Protein AF-A0A0P6XQM1-F1 (afdb_monomer_lite)

Structure (mmCIF, N/CA/C/O backbone):
data_AF-A0A0P6XQM1-F1
#
_entry.id   AF-A0A0P6XQM1-F1
#
loop_
_atom_site.group_PDB
_atom_site.id
_atom_site.type_symbol
_atom_site.label_atom_id
_atom_site.label_alt_id
_atom_site.label_comp_id
_atom_site.label_asym_id
_atom_site.label_entity_id
_atom_site.label_seq_id
_atom_site.pdbx_PDB_ins_code
_atom_site.Cartn_x
_atom_site.Cartn_y
_atom_site.Cartn_z
_atom_site.occupancy
_atom_site.B_iso_or_equiv
_atom_site.auth_seq_id
_atom_site.auth_comp_id
_atom_site.auth_asym_id
_atom_site.auth_atom_id
_atom_site.pdbx_PDB_model_num
ATOM 1 N N . MET A 1 1 ? 1.871 12.506 40.997 1.00 41.91 1 MET A N 1
ATOM 2 C CA . MET A 1 1 ? 1.556 11.364 40.112 1.00 41.91 1 MET A CA 1
ATOM 3 C C . MET A 1 1 ? 1.548 11.840 38.672 1.00 41.91 1 MET A C 1
ATOM 5 O O . MET A 1 1 ? 1.016 12.904 38.392 1.00 41.91 1 MET A O 1
ATOM 9 N N . ASN A 1 2 ? 2.184 11.078 37.789 1.00 47.41 2 ASN A N 1
ATOM 10 C CA . ASN A 1 2 ? 2.839 11.591 36.593 1.00 47.41 2 ASN A CA 1
ATOM 11 C C . ASN A 1 2 ? 1.976 11.248 35.370 1.00 47.41 2 ASN A C 1
ATOM 13 O O . ASN A 1 2 ? 1.673 10.086 35.124 1.00 47.41 2 ASN A O 1
ATOM 17 N N . ASN A 1 3 ? 1.584 12.262 34.610 1.00 55.09 3 ASN A N 1
ATOM 18 C CA . ASN A 1 3 ? 0.640 12.235 33.490 1.00 55.09 3 ASN A CA 1
ATOM 19 C C . ASN A 1 3 ? 1.328 12.133 32.105 1.00 55.09 3 ASN A C 1
ATOM 21 O O . ASN A 1 3 ? 0.743 12.508 31.093 1.00 55.09 3 ASN A O 1
ATOM 25 N N . ASN A 1 4 ? 2.565 11.617 32.032 1.00 58.47 4 ASN A N 1
ATOM 26 C CA . ASN A 1 4 ? 3.360 11.596 30.789 1.00 58.47 4 ASN A CA 1
ATOM 27 C C . ASN A 1 4 ? 3.193 10.328 29.917 1.00 58.47 4 ASN A C 1
ATOM 29 O O . ASN A 1 4 ? 3.666 10.292 28.778 1.00 58.47 4 ASN A O 1
ATOM 33 N N . SER A 1 5 ? 2.517 9.292 30.417 1.00 58.44 5 SER A N 1
ATOM 34 C CA . SER A 1 5 ? 2.510 7.954 29.804 1.00 58.44 5 SER A CA 1
ATOM 35 C C . SER A 1 5 ? 1.618 7.858 28.558 1.00 58.44 5 SER A C 1
ATOM 37 O O . SER A 1 5 ? 1.873 7.063 27.650 1.00 58.44 5 SER A O 1
ATOM 39 N N . THR A 1 6 ? 0.570 8.681 28.482 1.00 57.94 6 THR A N 1
ATOM 40 C CA . THR A 1 6 ? -0.413 8.668 27.386 1.00 57.94 6 THR A CA 1
ATOM 41 C C . THR A 1 6 ? 0.145 9.294 26.104 1.00 57.94 6 THR A C 1
ATOM 43 O O . THR A 1 6 ? -0.049 8.751 25.013 1.00 57.94 6 THR A O 1
ATO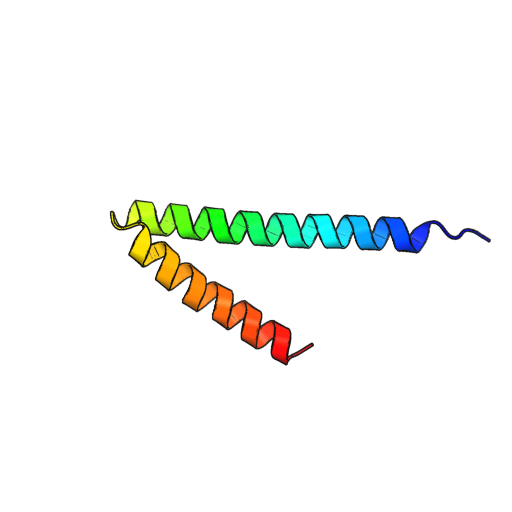M 46 N N . SER A 1 7 ? 0.927 10.369 26.229 1.00 57.03 7 SER A N 1
ATOM 47 C CA . SER A 1 7 ? 1.560 11.072 25.104 1.00 57.03 7 SER A CA 1
ATOM 48 C C . SER A 1 7 ? 2.645 10.234 24.419 1.00 57.03 7 SER A C 1
ATOM 50 O O . SER A 1 7 ? 2.748 10.224 23.190 1.00 57.03 7 SER A O 1
ATOM 52 N N . GLN A 1 8 ? 3.423 9.472 25.195 1.00 58.34 8 GLN A N 1
ATOM 53 C CA . GLN A 1 8 ? 4.460 8.574 24.673 1.00 58.34 8 GLN A CA 1
ATOM 54 C C . GLN A 1 8 ? 3.847 7.396 23.893 1.00 58.34 8 GLN A C 1
ATOM 56 O O . GLN A 1 8 ? 4.304 7.058 22.798 1.00 58.34 8 GLN A O 1
ATOM 61 N N . SER A 1 9 ? 2.759 6.817 24.415 1.00 59.94 9 SER A N 1
ATOM 62 C CA . SER A 1 9 ? 2.038 5.707 23.778 1.00 59.94 9 SER A CA 1
ATOM 63 C C . SER A 1 9 ? 1.362 6.128 22.466 1.00 59.94 9 SER A C 1
ATOM 65 O O . SER A 1 9 ? 1.473 5.434 21.451 1.00 59.94 9 SER A O 1
ATOM 67 N N . GLN A 1 10 ? 0.746 7.317 22.423 1.00 60.88 10 GLN A N 1
ATOM 68 C CA . GLN A 1 10 ? 0.184 7.862 21.182 1.00 60.88 10 GLN A CA 1
ATOM 69 C C . GLN A 1 10 ? 1.251 8.164 20.126 1.00 60.88 10 GLN A C 1
ATOM 71 O O . GLN A 1 10 ? 1.036 7.883 18.945 1.00 60.88 10 GLN A O 1
ATOM 76 N N . ARG A 1 11 ? 2.409 8.706 20.521 1.00 64.00 11 ARG A N 1
ATOM 77 C CA . ARG A 1 11 ? 3.501 9.005 19.584 1.00 64.00 11 ARG A CA 1
ATOM 78 C C . ARG A 1 11 ? 4.082 7.732 18.970 1.00 64.00 11 ARG A C 1
ATOM 80 O O . ARG A 1 11 ? 4.312 7.696 17.762 1.00 64.00 11 ARG A O 1
ATOM 87 N N . ASN A 1 12 ? 4.247 6.680 19.772 1.00 66.69 12 ASN A N 1
ATOM 88 C CA . ASN A 1 12 ? 4.717 5.380 19.296 1.00 66.69 12 ASN A CA 1
ATOM 89 C C . ASN A 1 12 ? 3.691 4.693 18.387 1.00 66.69 12 ASN A C 1
ATOM 91 O O . ASN A 1 12 ? 4.070 4.211 17.321 1.00 66.69 12 ASN A O 1
ATOM 95 N N . ARG A 1 13 ? 2.390 4.745 18.715 1.00 65.25 13 ARG A N 1
ATOM 96 C CA . ARG A 1 13 ? 1.334 4.266 17.804 1.00 65.25 13 ARG A CA 1
ATOM 97 C C . ARG A 1 13 ? 1.324 5.028 16.481 1.00 65.25 13 ARG A C 1
ATOM 99 O O . ARG A 1 13 ? 1.255 4.400 15.433 1.00 65.25 13 ARG A O 1
ATOM 106 N N . ARG A 1 14 ? 1.443 6.360 16.500 1.00 65.50 14 ARG A N 1
ATOM 107 C CA . ARG A 1 14 ? 1.510 7.170 15.269 1.00 65.50 14 ARG A CA 1
ATOM 108 C C . ARG A 1 14 ? 2.733 6.825 14.421 1.00 65.50 14 ARG A C 1
ATOM 110 O O . ARG A 1 14 ? 2.590 6.690 13.213 1.00 65.50 14 ARG A O 1
ATOM 117 N N . LYS A 1 15 ? 3.906 6.621 15.034 1.00 71.00 15 LYS A N 1
ATOM 118 C CA . LYS A 1 15 ? 5.109 6.160 14.319 1.00 71.00 15 LYS A CA 1
ATOM 119 C C . LYS A 1 15 ? 4.927 4.768 13.715 1.00 71.00 15 LYS A C 1
ATOM 121 O O . LYS A 1 15 ? 5.320 4.557 12.577 1.00 71.00 15 LYS A O 1
ATOM 126 N N . GLN A 1 16 ? 4.301 3.843 14.438 1.00 74.31 16 GLN A N 1
ATOM 127 C CA . GLN A 1 16 ? 4.052 2.484 13.953 1.00 74.31 16 GLN A CA 1
ATOM 128 C C . GLN A 1 16 ? 3.021 2.451 12.810 1.00 74.31 16 GLN A C 1
ATOM 130 O O . GLN A 1 16 ? 3.199 1.724 11.833 1.00 74.31 16 GLN A O 1
ATOM 135 N N . ILE A 1 17 ? 1.972 3.275 12.888 1.00 71.81 17 ILE A N 1
ATOM 136 C CA . ILE A 1 17 ? 0.981 3.437 11.813 1.00 71.81 17 ILE A CA 1
ATOM 137 C C . ILE A 1 17 ? 1.622 4.108 10.588 1.00 71.81 17 ILE A C 1
ATOM 139 O O . ILE A 1 17 ? 1.437 3.643 9.470 1.00 71.81 17 ILE A O 1
ATOM 143 N N . ALA A 1 18 ? 2.439 5.146 10.785 1.00 75.25 18 ALA A N 1
ATOM 144 C CA . ALA A 1 18 ? 3.154 5.806 9.692 1.00 75.25 18 ALA A CA 1
ATOM 145 C C . ALA A 1 18 ? 4.171 4.874 9.011 1.00 75.25 18 ALA A C 1
ATOM 147 O O . ALA A 1 18 ? 4.254 4.849 7.787 1.00 75.25 18 ALA A O 1
ATOM 148 N N . ALA A 1 19 ? 4.904 4.068 9.785 1.00 76.38 19 ALA A N 1
ATOM 149 C CA . ALA A 1 19 ? 5.854 3.097 9.249 1.00 76.38 19 ALA A CA 1
ATOM 150 C C . ALA A 1 19 ? 5.155 1.989 8.447 1.00 76.38 19 ALA A C 1
ATOM 152 O O . ALA A 1 19 ? 5.618 1.634 7.367 1.00 76.38 19 ALA A O 1
ATOM 153 N N . SER A 1 20 ? 4.024 1.472 8.938 1.00 74.88 20 SER A N 1
ATOM 154 C CA . SER A 1 20 ? 3.250 0.441 8.229 1.00 74.88 20 SER A CA 1
ATOM 155 C C . SER A 1 20 ? 2.575 0.971 6.960 1.00 74.88 20 SER A C 1
ATOM 157 O O . SER A 1 20 ? 2.589 0.281 5.943 1.00 74.88 20 SER A O 1
ATOM 159 N N . LEU A 1 21 ? 2.070 2.210 6.974 1.00 77.56 21 LEU A N 1
ATOM 160 C CA . LEU A 1 21 ? 1.575 2.887 5.769 1.00 77.56 21 LEU A CA 1
ATOM 161 C C . LEU A 1 21 ? 2.693 3.113 4.746 1.00 77.56 21 LEU A C 1
ATOM 163 O O . LEU A 1 21 ? 2.524 2.779 3.577 1.00 77.56 21 LEU A O 1
ATOM 167 N N . GLY A 1 22 ? 3.846 3.629 5.183 1.00 82.12 22 GLY A N 1
ATOM 168 C CA . GLY A 1 22 ? 4.995 3.871 4.307 1.00 82.12 22 GLY A CA 1
ATOM 169 C C . GLY A 1 22 ? 5.529 2.591 3.664 1.00 82.12 22 GLY A C 1
ATOM 170 O O . GLY A 1 22 ? 5.784 2.572 2.462 1.00 82.12 22 GLY A O 1
ATOM 171 N N . LEU A 1 23 ? 5.623 1.503 4.435 1.00 82.00 23 LEU A N 1
ATOM 172 C CA . LEU A 1 23 ? 6.008 0.184 3.927 1.00 82.00 23 LEU A CA 1
ATOM 173 C C . LEU A 1 23 ? 5.002 -0.361 2.911 1.00 82.00 23 LEU A C 1
ATOM 175 O O . LEU A 1 23 ? 5.417 -0.847 1.864 1.00 82.00 23 LEU A O 1
ATOM 179 N N . GLY A 1 24 ? 3.698 -0.256 3.184 1.00 75.06 24 GLY A N 1
ATOM 180 C CA . GLY A 1 24 ? 2.656 -0.708 2.258 1.00 75.06 24 GLY A CA 1
ATOM 181 C C . GLY A 1 24 ? 2.684 0.042 0.924 1.00 75.06 24 GLY A C 1
ATOM 182 O O . GLY A 1 24 ? 2.597 -0.579 -0.133 1.00 75.06 24 GLY A O 1
ATOM 183 N N . VAL A 1 25 ? 2.875 1.365 0.963 1.00 80.31 25 VAL A N 1
ATOM 184 C CA . VAL A 1 25 ? 2.986 2.198 -0.245 1.00 80.31 25 VAL A CA 1
ATOM 185 C C . VAL A 1 25 ? 4.267 1.879 -1.016 1.00 80.31 25 VAL A C 1
ATOM 187 O O . VAL A 1 25 ? 4.207 1.661 -2.223 1.00 80.31 25 VAL A O 1
ATOM 190 N N . ALA A 1 26 ? 5.415 1.795 -0.338 1.00 82.81 26 ALA A N 1
ATOM 191 C CA . ALA A 1 26 ? 6.690 1.485 -0.982 1.00 82.81 26 ALA A CA 1
ATOM 192 C C . ALA A 1 26 ? 6.682 0.095 -1.639 1.00 82.81 26 ALA A C 1
ATOM 194 O O . ALA A 1 26 ? 7.124 -0.043 -2.778 1.00 82.81 26 ALA A O 1
ATOM 195 N N . LEU A 1 27 ? 6.122 -0.917 -0.965 1.00 80.19 27 LEU A N 1
ATOM 196 C CA . LEU A 1 27 ? 5.951 -2.260 -1.525 1.00 80.19 27 LEU A CA 1
ATOM 197 C C . LEU A 1 27 ? 4.992 -2.264 -2.718 1.00 80.19 27 LEU A C 1
ATOM 199 O O . LEU A 1 27 ? 5.311 -2.873 -3.734 1.00 80.19 27 LEU A O 1
ATOM 203 N N . GLY A 1 28 ? 3.857 -1.563 -2.634 1.00 72.44 28 GLY A N 1
ATOM 204 C CA . GLY A 1 28 ? 2.904 -1.457 -3.743 1.00 72.44 28 GLY A CA 1
ATOM 205 C C . GLY A 1 28 ? 3.508 -0.795 -4.987 1.00 72.44 28 GLY A C 1
ATOM 206 O O . GLY A 1 28 ? 3.327 -1.291 -6.098 1.00 72.44 28 GLY A O 1
ATOM 207 N N . ILE A 1 29 ? 4.284 0.280 -4.801 1.00 77.19 29 ILE A N 1
ATOM 208 C CA . ILE A 1 29 ? 4.992 0.965 -5.893 1.00 77.19 29 ILE A CA 1
ATOM 209 C C . ILE A 1 29 ? 6.096 0.072 -6.472 1.00 77.19 29 ILE A C 1
ATOM 211 O O . ILE A 1 29 ? 6.195 -0.042 -7.692 1.00 77.19 29 ILE A O 1
ATOM 215 N N . ALA A 1 30 ? 6.896 -0.594 -5.632 1.00 80.19 30 ALA A N 1
ATOM 216 C CA . ALA A 1 30 ? 7.977 -1.473 -6.080 1.00 80.19 30 ALA A CA 1
ATOM 217 C C . ALA A 1 30 ? 7.454 -2.690 -6.863 1.00 80.19 30 ALA A C 1
ATOM 219 O O . ALA A 1 30 ? 7.981 -3.008 -7.928 1.00 80.19 30 ALA A O 1
ATOM 220 N N . LEU A 1 31 ? 6.381 -3.328 -6.381 1.00 74.00 31 LEU A N 1
ATOM 221 C CA . LEU A 1 31 ? 5.696 -4.409 -7.094 1.00 74.00 31 LEU A CA 1
ATOM 222 C C . LEU A 1 31 ? 5.110 -3.911 -8.418 1.00 74.00 31 LEU A C 1
ATOM 224 O O . LEU A 1 31 ? 5.299 -4.547 -9.449 1.00 74.00 31 LEU A O 1
ATOM 228 N N . GLY A 1 32 ? 4.458 -2.748 -8.428 1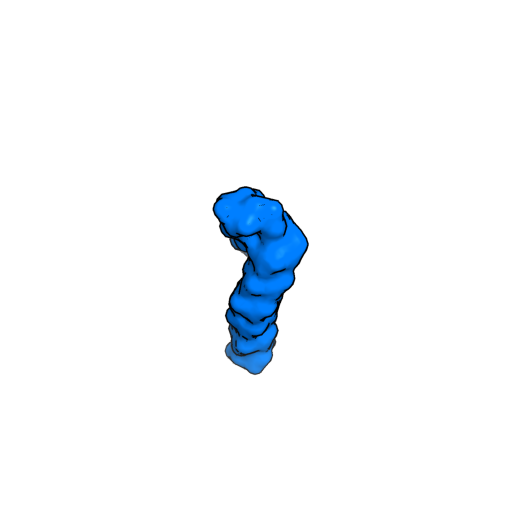.00 70.50 32 GLY A N 1
ATOM 229 C CA . GLY A 1 32 ? 3.922 -2.170 -9.660 1.00 70.50 32 GLY A CA 1
ATOM 230 C C . GLY A 1 32 ? 4.993 -1.827 -10.693 1.00 70.50 32 GLY A C 1
ATOM 231 O O . GLY A 1 32 ? 4.805 -2.093 -11.879 1.00 70.50 32 GLY A O 1
ATOM 232 N N . ALA A 1 33 ? 6.126 -1.283 -10.253 1.00 73.62 33 ALA A N 1
ATOM 233 C CA . ALA A 1 33 ? 7.255 -0.990 -11.127 1.00 73.62 33 ALA A CA 1
ATOM 234 C C . ALA A 1 33 ? 7.875 -2.272 -11.706 1.00 73.62 33 ALA A C 1
ATOM 236 O O . ALA A 1 33 ? 8.181 -2.311 -12.895 1.00 73.62 33 ALA A O 1
ATOM 237 N N . ALA A 1 34 ? 7.993 -3.337 -10.904 1.00 75.12 34 ALA A N 1
ATOM 238 C CA . ALA A 1 34 ? 8.542 -4.621 -11.340 1.00 75.12 34 ALA A CA 1
ATOM 239 C C . ALA A 1 34 ? 7.687 -5.317 -12.416 1.00 75.12 34 ALA A C 1
ATOM 241 O O . ALA A 1 34 ? 8.235 -5.983 -13.290 1.00 75.12 34 ALA A O 1
ATOM 242 N N . LEU A 1 35 ? 6.361 -5.135 -12.400 1.00 70.88 35 LEU A N 1
ATOM 243 C CA . LEU A 1 35 ? 5.469 -5.649 -13.448 1.00 70.88 35 LEU A CA 1
ATOM 244 C C . LEU A 1 35 ? 5.490 -4.804 -14.741 1.00 70.88 35 LEU A C 1
ATOM 246 O O . LEU A 1 35 ? 4.759 -5.110 -15.680 1.00 70.88 35 LEU A O 1
ATOM 250 N N . GLY A 1 36 ? 6.270 -3.717 -14.792 1.00 71.94 36 GLY A N 1
ATOM 251 C CA . GLY A 1 36 ? 6.253 -2.759 -15.904 1.00 71.94 36 GLY A CA 1
ATOM 252 C C . GLY A 1 36 ? 4.956 -1.947 -15.988 1.00 71.94 36 GLY A C 1
ATOM 253 O O . GLY A 1 36 ? 4.764 -1.181 -16.929 1.00 71.94 36 GLY A O 1
ATOM 254 N N . ASN A 1 37 ? 4.062 -2.099 -15.004 1.00 72.62 37 ASN A N 1
ATOM 255 C CA . ASN A 1 37 ? 2.779 -1.420 -14.952 1.00 72.62 37 ASN A CA 1
ATOM 256 C C . ASN A 1 37 ? 2.424 -1.055 -13.503 1.00 72.62 37 ASN A C 1
ATOM 258 O O . ASN A 1 37 ? 1.741 -1.791 -12.784 1.00 72.62 37 ASN A O 1
ATOM 262 N N . VAL A 1 38 ? 2.902 0.122 -13.084 1.00 67.44 38 VAL A N 1
ATOM 263 C CA . VAL A 1 38 ? 2.759 0.647 -11.714 1.00 67.44 38 VAL A CA 1
ATOM 264 C C . VAL A 1 38 ? 1.295 0.725 -11.281 1.00 67.44 38 VAL A C 1
ATOM 266 O O . VAL A 1 38 ? 0.981 0.453 -10.123 1.00 67.44 38 VAL A O 1
ATOM 269 N N . ALA A 1 39 ? 0.385 1.003 -12.219 1.00 74.69 39 ALA A N 1
ATOM 270 C CA . ALA A 1 39 ? -1.051 1.016 -11.968 1.00 74.69 39 ALA A CA 1
ATOM 271 C C . ALA A 1 39 ? -1.566 -0.350 -11.487 1.00 74.69 39 ALA A C 1
ATOM 273 O O . ALA A 1 39 ? -2.377 -0.422 -10.568 1.00 74.69 39 ALA A O 1
ATOM 274 N N . LEU A 1 40 ? -1.052 -1.440 -12.058 1.00 77.00 40 LEU A N 1
ATOM 275 C CA . LEU A 1 40 ? -1.501 -2.797 -11.763 1.00 77.00 40 LEU A CA 1
ATOM 276 C C . LEU A 1 40 ? -0.996 -3.263 -10.391 1.00 77.00 40 LEU A C 1
ATOM 278 O O . LEU A 1 40 ? -1.767 -3.812 -9.605 1.00 77.00 40 LEU A O 1
ATOM 282 N N . GLY A 1 41 ? 0.259 -2.957 -10.046 1.00 71.50 41 GLY A N 1
ATOM 283 C CA . GLY A 1 41 ? 0.775 -3.232 -8.700 1.00 71.50 41 GLY A CA 1
ATOM 284 C C . GLY A 1 41 ? 0.162 -2.352 -7.613 1.00 71.50 41 GLY A C 1
ATOM 285 O O . GLY A 1 41 ? -0.032 -2.833 -6.500 1.00 71.50 41 GLY A O 1
ATOM 286 N N . LEU A 1 42 ? -0.235 -1.113 -7.928 1.00 74.19 42 LEU A N 1
ATOM 287 C CA . LEU A 1 42 ? -0.993 -0.277 -6.997 1.00 74.19 42 LEU A CA 1
ATOM 288 C C . LEU A 1 42 ? -2.406 -0.833 -6.770 1.00 74.19 42 LEU A C 1
ATOM 290 O O . LEU A 1 42 ? -2.838 -0.930 -5.626 1.00 74.19 42 LEU A O 1
ATOM 294 N N . VAL A 1 43 ? -3.109 -1.253 -7.828 1.00 80.44 43 VAL A N 1
ATOM 295 C CA . VAL A 1 43 ? -4.443 -1.869 -7.718 1.00 80.44 43 VAL A CA 1
ATOM 296 C C . VAL A 1 43 ? -4.380 -3.165 -6.911 1.00 80.44 43 VAL A C 1
ATOM 298 O O . VAL A 1 43 ? -5.153 -3.327 -5.970 1.00 80.44 43 VAL A O 1
ATOM 301 N N . ILE A 1 44 ? -3.430 -4.059 -7.205 1.00 80.12 44 ILE A N 1
ATOM 302 C CA . ILE A 1 44 ? -3.240 -5.304 -6.444 1.00 80.12 44 ILE A CA 1
ATOM 303 C C . ILE A 1 44 ? -2.815 -5.001 -5.002 1.00 80.12 44 ILE A C 1
AT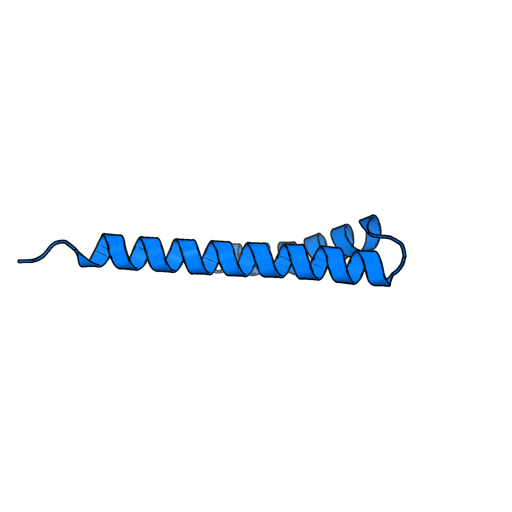OM 305 O O . ILE A 1 44 ? -3.338 -5.604 -4.068 1.00 80.12 44 ILE A O 1
ATOM 309 N N . GLY A 1 45 ? -1.908 -4.045 -4.798 1.00 74.38 45 GLY A N 1
ATOM 310 C CA . GLY A 1 45 ? -1.444 -3.634 -3.475 1.0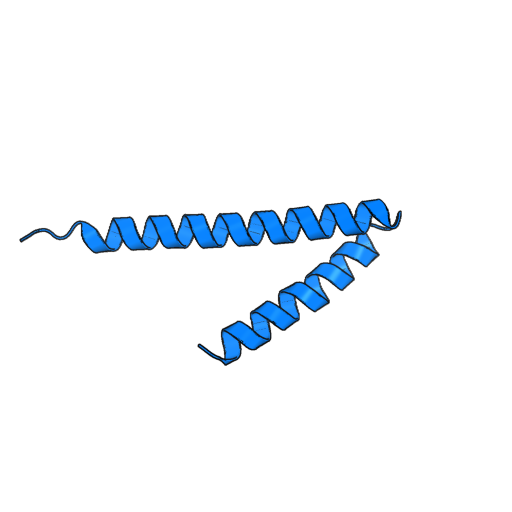0 74.38 45 GLY A CA 1
ATOM 311 C C . GLY A 1 45 ? -2.562 -3.050 -2.609 1.00 74.38 45 GLY A C 1
ATOM 312 O O . GLY A 1 45 ? -2.669 -3.403 -1.436 1.00 74.38 45 GLY A O 1
ATOM 313 N N . ILE A 1 46 ? -3.439 -2.218 -3.180 1.00 76.56 46 ILE A N 1
ATOM 314 C CA . ILE A 1 46 ? -4.623 -1.677 -2.497 1.00 76.56 46 ILE A CA 1
ATOM 315 C C . ILE A 1 46 ? -5.673 -2.769 -2.286 1.00 76.56 46 ILE A C 1
ATOM 317 O O . ILE A 1 46 ? -6.295 -2.797 -1.231 1.00 76.56 46 ILE A O 1
ATOM 321 N N . LEU A 1 47 ? -5.864 -3.693 -3.229 1.00 81.00 47 LEU A N 1
ATOM 322 C CA . LEU A 1 47 ? -6.790 -4.811 -3.047 1.00 81.00 47 LEU A CA 1
ATOM 323 C C . LEU A 1 47 ? -6.327 -5.726 -1.914 1.00 81.00 47 LEU A C 1
ATOM 325 O O . LEU A 1 47 ? -7.083 -5.965 -0.987 1.00 81.00 47 LEU A O 1
ATOM 329 N N . ILE A 1 48 ? -5.081 -6.193 -1.923 1.00 80.69 48 ILE A N 1
ATOM 330 C CA . ILE A 1 48 ? -4.57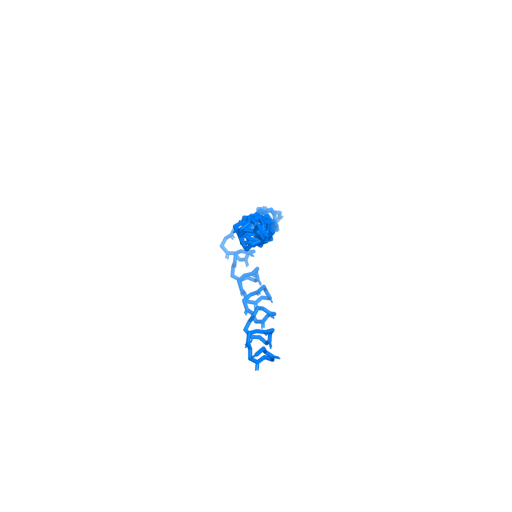1 -7.110 -0.895 1.00 80.69 48 ILE A CA 1
ATOM 331 C C . ILE A 1 48 ? -4.386 -6.379 0.441 1.00 80.69 48 ILE A C 1
ATOM 333 O O . ILE A 1 48 ? -4.860 -6.840 1.482 1.00 80.69 48 ILE A O 1
ATOM 337 N N . GLY A 1 49 ? -3.726 -5.220 0.425 1.00 73.31 49 GLY A N 1
ATOM 338 C CA . GLY A 1 49 ? -3.451 -4.426 1.622 1.00 73.31 49 GLY A CA 1
ATOM 339 C C . GLY A 1 49 ? -4.706 -3.788 2.213 1.00 73.31 49 GLY A C 1
ATOM 340 O O . GLY A 1 49 ? -4.894 -3.803 3.428 1.00 73.31 49 GLY A O 1
ATOM 341 N N . GLY A 1 50 ? -5.599 -3.280 1.366 1.00 77.19 50 GLY A N 1
ATOM 342 C CA . GLY A 1 50 ? -6.878 -2.694 1.760 1.00 77.19 50 GLY A CA 1
ATOM 343 C C . GLY A 1 50 ? -7.885 -3.736 2.232 1.00 77.19 50 GLY A C 1
ATOM 344 O O . GLY A 1 50 ? -8.552 -3.495 3.232 1.00 77.19 50 GLY A O 1
ATOM 345 N N . LEU A 1 51 ? -7.954 -4.920 1.611 1.00 76.81 51 LEU A N 1
ATOM 346 C CA . LEU A 1 51 ? -8.802 -6.013 2.101 1.00 76.81 51 LEU A CA 1
ATOM 347 C C . LEU A 1 51 ? -8.276 -6.564 3.433 1.00 76.81 51 LEU A C 1
ATOM 349 O O . LEU A 1 51 ? -9.053 -6.759 4.364 1.00 76.81 51 LEU A O 1
ATOM 353 N N . GLY A 1 52 ? -6.957 -6.730 3.575 1.00 71.81 52 GLY A N 1
ATOM 354 C CA . GLY A 1 52 ? -6.333 -7.103 4.848 1.00 71.81 52 GLY A CA 1
ATOM 355 C C . GLY A 1 52 ? -6.582 -6.068 5.951 1.00 71.81 52 GLY A C 1
ATOM 356 O O . GLY A 1 52 ? -6.931 -6.428 7.078 1.00 71.81 52 GLY A O 1
ATOM 357 N N . ALA A 1 53 ? -6.478 -4.777 5.625 1.00 69.62 53 ALA A N 1
ATOM 358 C CA . ALA A 1 53 ? -6.798 -3.687 6.542 1.00 69.62 53 ALA A CA 1
ATOM 359 C C . ALA A 1 53 ? -8.294 -3.641 6.889 1.00 69.62 53 ALA A C 1
ATOM 361 O O . ALA A 1 53 ? -8.630 -3.473 8.057 1.00 69.62 53 ALA A O 1
ATOM 362 N N . ALA A 1 54 ? -9.188 -3.850 5.920 1.00 70.25 54 ALA A N 1
ATOM 363 C CA . ALA A 1 54 ? -10.635 -3.863 6.122 1.00 70.25 54 ALA A CA 1
ATOM 364 C C . ALA A 1 54 ? -11.088 -5.046 6.991 1.00 70.25 54 ALA A C 1
ATOM 366 O O . ALA A 1 54 ? -11.885 -4.866 7.912 1.00 70.25 54 ALA A O 1
ATOM 367 N N . VAL A 1 55 ? -10.537 -6.244 6.767 1.00 77.12 55 VAL A N 1
ATOM 368 C CA . VAL A 1 55 ? -10.795 -7.421 7.614 1.00 77.12 55 VAL A CA 1
ATOM 369 C C . VAL A 1 55 ? -10.271 -7.192 9.032 1.00 77.12 55 VAL A C 1
ATOM 371 O O . VAL A 1 55 ? -10.944 -7.544 10.001 1.00 77.12 55 VAL A O 1
ATOM 374 N N . ARG A 1 56 ? -9.104 -6.555 9.182 1.00 66.44 56 ARG A N 1
ATOM 375 C CA . ARG A 1 56 ? -8.542 -6.216 10.496 1.00 66.44 56 ARG A CA 1
ATOM 376 C C . ARG A 1 56 ? -9.340 -5.124 11.216 1.00 66.44 56 ARG A C 1
ATOM 378 O O . ARG A 1 56 ? -9.521 -5.220 12.426 1.00 66.44 56 ARG A O 1
ATOM 385 N N . ALA A 1 57 ? -9.841 -4.134 10.480 1.00 64.00 57 ALA A N 1
ATOM 386 C CA . ALA A 1 57 ? -10.678 -3.054 10.996 1.00 64.00 57 ALA A CA 1
ATOM 387 C C . ALA A 1 57 ? -12.060 -3.554 11.438 1.00 64.00 57 ALA A C 1
AT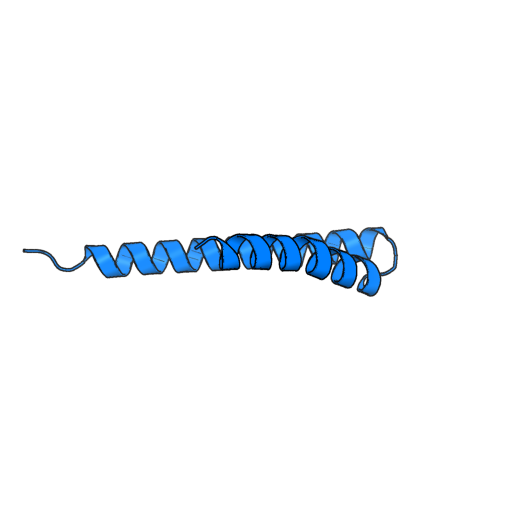OM 389 O O . ALA A 1 57 ? -12.559 -3.112 12.462 1.00 64.00 57 ALA A O 1
ATOM 390 N N . LYS A 1 58 ? -12.649 -4.520 10.720 1.00 65.31 58 LYS A N 1
ATOM 391 C CA . LYS A 1 58 ? -13.922 -5.157 11.102 1.00 65.31 58 LYS A CA 1
ATOM 392 C C . LYS A 1 58 ? -13.803 -6.044 12.351 1.00 65.31 58 LYS A C 1
ATOM 394 O O . LYS A 1 58 ? -14.814 -6.344 12.974 1.00 65.31 58 LYS A O 1
ATOM 399 N N . ARG A 1 59 ? -12.591 -6.490 12.695 1.00 59.59 59 ARG A N 1
ATOM 400 C CA . ARG A 1 59 ? -12.326 -7.380 13.838 1.00 59.59 59 ARG A CA 1
ATOM 401 C C . ARG A 1 59 ? -11.861 -6.639 15.102 1.00 59.59 59 ARG A C 1
ATOM 403 O O . ARG A 1 59 ? -11.536 -7.312 16.076 1.00 59.59 59 ARG A O 1
ATOM 410 N N . SER A 1 60 ? -11.782 -5.303 15.068 1.00 50.53 60 SER A N 1
ATOM 411 C CA . SER A 1 60 ? -11.450 -4.449 16.225 1.00 50.53 60 SER A CA 1
ATOM 412 C C . SER A 1 60 ? -12.684 -3.785 16.814 1.00 50.53 60 SER A C 1
ATOM 414 O O . SER A 1 60 ? -13.644 -3.563 16.046 1.00 50.53 60 SER A O 1
#

Foldseek 3Di:
DDDCPVVVVVVVVVVVVVVVVVVLVVQLQVQCVVVVHSPVSVVVSCVVVVVVVVVVVVVD

Sequence (60 aa):
MNNNSTSQSQRNRRKQIAASLGLGVALGIALGAALGNVALGLVIGILIGGLGAAVRAKRS

Radius of gyration: 16.05 Å; chains: 1; bounding box: 22×20×56 Å

pLDDT: mean 70.32, std 9.06, range [41.91, 82.81]

Organism: NCBI:txid360411

Secondary structure (DSSP, 8-state):
----HHHHHHHHHHHHHHHHHHHHHHHHHHHHHHTT-HHHHHHHHHHHHHHHHHHHHHT-